Protein AF-A0A3B4FF07-F1 (afdb_monomer_lite)

Secondary structure (DSSP, 8-state):
----PPPHHHHHHHHHHHHHTGGGGGGTS----HHHHHHHHHHHHHHHHHHHHHHHS-HHHHHHHHHHHHHHHHHHHGGG-

Radius of gyration: 16.81 Å; chains: 1; bounding box: 34×34×44 Å

Sequence (81 aa):
MVYAHPPAGTVMVGLENAVKNMDNIKQTYLRVDPDNFRVLSEIVAFCVASKFGPQVFAPDVQMTWQTFLAVVVSALGKQYH

Foldseek 3Di:
DDPPDDPVVVVVVVVVVCVVPVVPNPPPDDPPPLVVLVVVLVVVLVVVCVVPDCVRCPPVVSVVSVVVSVVVSVVVNVVSD

Organism: NCBI:txid303518

Structure (mmCIF, N/CA/C/O backbone):
data_AF-A0A3B4FF07-F1
#
_entry.id   AF-A0A3B4FF07-F1
#
loop_
_atom_site.group_PDB
_atom_site.id
_atom_site.type_symbol
_atom_site.label_atom_id
_atom_site.label_alt_id
_atom_site.label_comp_id
_atom_site.label_asym_id
_atom_site.label_entity_id
_atom_site.label_seq_id
_atom_site.pdbx_PDB_ins_code
_atom_site.Cartn_x
_atom_site.Cartn_y
_atom_site.Cartn_z
_atom_site.occupancy
_atom_site.B_iso_or_equiv
_atom_site.auth_seq_id
_atom_site.aut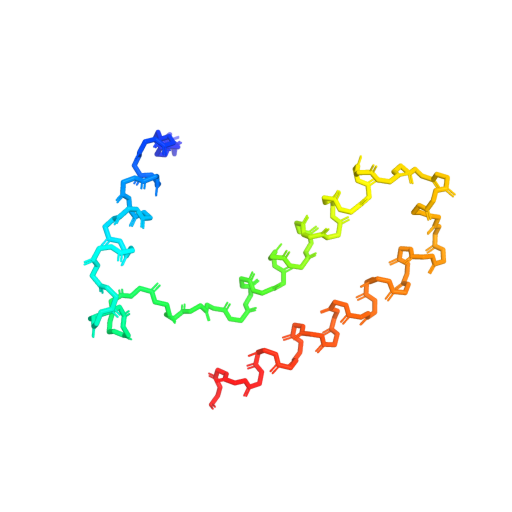h_comp_id
_atom_site.auth_asym_id
_atom_site.auth_atom_id
_atom_site.pdbx_PDB_model_num
ATOM 1 N N . MET A 1 1 ? 23.376 23.887 -2.579 1.00 39.78 1 MET A N 1
ATOM 2 C CA . MET A 1 1 ? 22.557 22.710 -2.936 1.00 39.78 1 MET A CA 1
ATOM 3 C C . MET A 1 1 ? 21.158 22.923 -2.385 1.00 39.78 1 MET A C 1
ATOM 5 O O . MET A 1 1 ? 20.968 22.784 -1.188 1.00 39.78 1 MET A O 1
ATOM 9 N N . VAL A 1 2 ? 20.211 23.329 -3.229 1.00 39.75 2 VAL A N 1
ATOM 10 C CA . VAL A 1 2 ? 18.779 23.349 -2.898 1.00 39.75 2 VAL A CA 1
ATOM 11 C C . VAL A 1 2 ? 18.128 22.429 -3.920 1.00 39.75 2 VAL A C 1
ATOM 13 O O . VAL A 1 2 ? 18.165 22.727 -5.112 1.00 39.75 2 VAL A O 1
ATOM 16 N N . TYR A 1 3 ? 17.614 21.281 -3.480 1.00 41.69 3 TYR A N 1
ATOM 17 C CA . TYR A 1 3 ? 16.755 20.451 -4.318 1.00 41.69 3 TYR A CA 1
ATOM 18 C C . TYR A 1 3 ? 15.448 21.223 -4.511 1.00 41.69 3 TYR A C 1
ATOM 20 O O . TYR A 1 3 ? 14.630 21.313 -3.598 1.00 41.69 3 TYR A O 1
ATOM 28 N N . ALA A 1 4 ? 15.286 21.854 -5.673 1.00 47.69 4 ALA A N 1
ATOM 29 C CA . ALA A 1 4 ? 14.025 22.461 -6.058 1.00 47.69 4 ALA A CA 1
ATOM 30 C C . ALA A 1 4 ? 13.002 21.334 -6.257 1.00 47.69 4 ALA A C 1
ATOM 32 O O . ALA A 1 4 ? 13.112 20.551 -7.200 1.00 47.69 4 ALA A O 1
ATOM 33 N N . HIS A 1 5 ? 12.026 21.232 -5.352 1.00 52.44 5 HIS A N 1
ATOM 34 C CA . HIS A 1 5 ? 10.831 20.426 -5.579 1.00 52.44 5 HIS A CA 1
ATOM 35 C C . HIS A 1 5 ? 10.176 20.928 -6.876 1.00 52.44 5 HIS A C 1
ATOM 37 O O . HIS A 1 5 ? 9.850 22.118 -6.950 1.00 52.44 5 HIS A O 1
ATOM 43 N N . PRO A 1 6 ? 10.000 20.084 -7.909 1.00 51.34 6 PRO A N 1
ATOM 44 C CA . PRO A 1 6 ? 9.311 20.517 -9.112 1.00 51.34 6 PRO A CA 1
ATOM 45 C C . PRO A 1 6 ? 7.886 20.934 -8.716 1.00 51.34 6 PRO A C 1
ATOM 47 O O . PRO A 1 6 ? 7.222 20.194 -7.983 1.00 51.34 6 PRO A O 1
ATOM 50 N N . PRO A 1 7 ? 7.416 22.122 -9.136 1.00 53.59 7 PRO A N 1
ATOM 51 C CA . PRO A 1 7 ? 6.076 22.582 -8.800 1.00 53.59 7 PRO A CA 1
ATOM 52 C C . PRO A 1 7 ? 5.068 21.533 -9.269 1.00 53.59 7 PRO A C 1
ATOM 54 O O . PRO A 1 7 ? 5.234 20.957 -10.342 1.00 53.59 7 PRO A O 1
ATOM 57 N N . ALA A 1 8 ? 4.028 21.273 -8.473 1.00 54.94 8 ALA A N 1
ATOM 58 C CA . ALA A 1 8 ? 3.032 20.228 -8.741 1.00 54.94 8 ALA A CA 1
ATOM 59 C C . ALA A 1 8 ? 2.462 20.274 -10.178 1.00 54.94 8 ALA A C 1
ATOM 61 O O . ALA A 1 8 ? 2.107 19.239 -10.738 1.00 54.94 8 ALA A O 1
ATOM 62 N N . GLY A 1 9 ? 2.466 21.455 -10.810 1.00 50.38 9 GLY A N 1
ATOM 63 C CA . GLY A 1 9 ? 2.131 21.636 -12.223 1.00 50.38 9 GLY A CA 1
ATOM 64 C C . GLY A 1 9 ? 3.010 20.837 -13.194 1.00 50.38 9 GLY A C 1
ATOM 65 O O . GLY A 1 9 ? 2.486 20.275 -14.144 1.00 50.38 9 GLY A O 1
ATOM 66 N N . THR A 1 10 ? 4.313 20.696 -12.946 1.00 57.88 10 THR A N 1
ATOM 67 C CA . THR A 1 10 ? 5.220 19.915 -13.807 1.00 57.88 10 THR A CA 1
ATOM 68 C C . THR A 1 10 ? 4.885 18.423 -13.774 1.00 57.88 10 THR A C 1
ATOM 70 O O . THR A 1 10 ? 4.945 17.752 -14.803 1.00 57.88 10 THR A O 1
ATOM 73 N N . VAL A 1 11 ? 4.477 17.907 -12.609 1.00 56.56 11 VAL A N 1
ATOM 74 C CA . VAL A 1 11 ? 4.053 16.506 -12.447 1.00 56.56 11 VAL A CA 1
ATOM 75 C C . VAL A 1 11 ? 2.716 16.266 -13.153 1.00 56.56 11 VAL A C 1
ATOM 77 O O . VAL A 1 11 ? 2.570 15.284 -13.877 1.00 56.56 11 VAL A O 1
ATOM 80 N N . MET A 1 12 ? 1.766 17.194 -13.007 1.00 62.72 12 MET A N 1
ATOM 81 C CA . MET A 1 12 ? 0.448 17.102 -13.644 1.00 62.72 12 MET A CA 1
ATOM 82 C C . MET A 1 12 ? 0.538 17.183 -15.175 1.00 62.72 12 MET A C 1
ATOM 84 O O . MET A 1 12 ? -0.100 16.398 -15.869 1.00 62.72 12 MET A O 1
ATOM 88 N N . VAL A 1 13 ? 1.383 18.076 -15.699 1.00 69.75 13 VAL A N 1
ATOM 89 C CA . VAL A 1 13 ? 1.654 18.212 -17.141 1.00 69.75 13 VAL A CA 1
ATOM 90 C C . VAL A 1 13 ? 2.334 16.957 -17.693 1.00 69.75 13 VAL A C 1
ATOM 92 O O . VAL A 1 13 ? 2.004 16.504 -18.788 1.00 69.75 13 VAL A O 1
ATOM 95 N N . GLY A 1 14 ? 3.245 16.349 -16.926 1.00 60.12 14 GLY A N 1
ATOM 96 C CA . GLY A 1 14 ? 3.830 15.053 -17.275 1.00 60.12 14 GLY A CA 1
ATOM 97 C C . GLY A 1 14 ? 2.774 13.950 -17.393 1.00 60.12 14 GLY A C 1
ATOM 98 O O . GLY A 1 14 ? 2.778 13.192 -18.363 1.00 60.12 14 GLY A O 1
ATOM 99 N N . LEU A 1 15 ? 1.829 13.904 -16.448 1.00 57.94 15 LEU A N 1
ATOM 100 C CA . LEU A 1 15 ? 0.738 12.928 -16.436 1.00 57.94 15 LEU A CA 1
ATOM 101 C C . LEU A 1 15 ? -0.249 13.147 -17.595 1.00 57.94 15 LEU A C 1
ATOM 103 O O . LEU A 1 15 ? -0.656 12.196 -18.258 1.00 57.94 15 LEU A O 1
ATOM 107 N N . GLU A 1 16 ? -0.591 14.400 -17.888 1.00 66.25 16 GLU A N 1
ATOM 108 C CA . GLU A 1 16 ? -1.468 14.773 -18.999 1.00 66.25 16 GLU A CA 1
ATOM 109 C C . GLU A 1 16 ? -0.861 14.393 -20.360 1.00 66.25 16 GLU A C 1
ATOM 111 O O . GLU A 1 16 ? -1.545 13.840 -21.224 1.00 66.25 16 GLU A O 1
ATOM 116 N N . ASN A 1 17 ? 0.440 14.624 -20.538 1.00 61.12 17 ASN A N 1
ATOM 117 C CA . ASN A 1 17 ? 1.156 14.266 -21.762 1.00 61.12 17 ASN A CA 1
ATOM 118 C C . ASN A 1 17 ? 1.288 12.750 -21.947 1.00 61.12 17 ASN A C 1
ATOM 120 O O . ASN A 1 17 ? 1.260 12.275 -23.084 1.00 61.12 17 ASN A O 1
ATOM 124 N N . ALA A 1 18 ? 1.391 11.995 -20.852 1.00 58.00 18 ALA A N 1
ATOM 125 C CA . ALA A 1 18 ? 1.370 10.539 -20.877 1.00 58.00 18 ALA A CA 1
ATOM 126 C C . ALA A 1 18 ? -0.003 10.025 -21.352 1.00 58.00 18 ALA A C 1
ATOM 128 O O . ALA A 1 18 ? -0.086 9.268 -22.317 1.00 58.00 18 ALA A O 1
ATOM 129 N N . VAL A 1 19 ? -1.096 10.516 -20.762 1.00 61.25 19 VAL A N 1
ATOM 130 C CA . VAL A 1 19 ? -2.462 10.128 -21.160 1.00 61.25 19 VAL A CA 1
ATOM 131 C C . VAL A 1 19 ? -2.736 10.439 -22.638 1.00 61.25 19 VAL A C 1
ATOM 133 O O . VAL A 1 19 ? -3.354 9.637 -23.331 1.00 61.25 19 VAL A O 1
ATOM 136 N N . LYS A 1 20 ? -2.232 11.566 -23.155 1.00 64.06 20 LYS A N 1
ATOM 137 C CA . LYS A 1 20 ? -2.411 11.965 -24.562 1.00 64.06 20 LYS A CA 1
ATOM 138 C C . LYS A 1 20 ? -1.592 11.147 -25.570 1.00 64.06 20 LYS A C 1
ATOM 140 O O . LYS A 1 20 ? -1.915 11.184 -26.751 1.00 64.06 20 LYS A O 1
ATOM 145 N N . ASN A 1 21 ? -0.565 10.414 -25.134 1.00 57.25 21 ASN A N 1
ATOM 146 C CA . ASN A 1 21 ? 0.344 9.652 -26.004 1.00 57.25 21 ASN A CA 1
ATOM 147 C C . ASN A 1 21 ? 0.373 8.153 -25.640 1.00 57.25 21 ASN A C 1
ATOM 149 O O . ASN A 1 21 ? 1.436 7.528 -25.602 1.00 57.25 21 ASN A O 1
ATOM 153 N N . MET A 1 22 ? -0.802 7.574 -25.369 1.00 53.06 22 MET A N 1
ATOM 154 C CA . MET A 1 22 ? -0.973 6.180 -24.923 1.00 53.06 22 MET A CA 1
ATOM 155 C C . MET A 1 22 ? -0.352 5.129 -25.855 1.00 53.06 22 MET A C 1
ATOM 157 O O . MET A 1 22 ? 0.158 4.119 -25.369 1.00 53.06 22 MET A O 1
ATOM 161 N N . ASP A 1 23 ? -0.316 5.380 -27.164 1.00 53.44 23 ASP A N 1
ATOM 162 C CA . ASP A 1 23 ? 0.185 4.409 -28.146 1.00 53.44 23 ASP A CA 1
ATOM 163 C C . ASP A 1 23 ? 1.721 4.300 -28.167 1.00 53.44 23 ASP A C 1
ATOM 165 O O . ASP A 1 23 ? 2.265 3.313 -28.661 1.00 53.44 23 ASP A O 1
ATOM 169 N N . ASN A 1 24 ? 2.431 5.274 -27.577 1.00 50.62 24 ASN A N 1
ATOM 170 C CA . ASN A 1 24 ? 3.898 5.353 -27.589 1.00 50.62 24 ASN A CA 1
ATOM 171 C C . ASN A 1 24 ? 4.542 5.296 -26.185 1.00 50.62 24 ASN A C 1
ATOM 173 O O . ASN A 1 24 ? 5.760 5.387 -26.043 1.00 50.62 24 ASN A O 1
ATOM 177 N N . ILE A 1 25 ? 3.748 5.095 -25.123 1.00 48.66 25 ILE A N 1
ATOM 178 C CA . ILE A 1 25 ? 4.223 5.083 -23.722 1.00 48.66 25 ILE A CA 1
ATOM 179 C C . ILE A 1 25 ? 5.192 3.938 -23.403 1.00 48.66 25 ILE A C 1
ATOM 181 O O . ILE A 1 25 ? 6.003 4.055 -22.480 1.00 48.66 25 ILE A O 1
ATOM 185 N N . LYS A 1 26 ? 5.134 2.828 -24.150 1.00 48.50 26 LYS A N 1
ATOM 186 C CA . LYS A 1 26 ? 5.925 1.623 -23.852 1.00 48.50 26 LYS A CA 1
ATOM 187 C C . LYS A 1 26 ? 7.433 1.861 -23.905 1.00 48.50 26 LYS A C 1
ATOM 189 O O . LYS A 1 26 ? 8.170 1.147 -23.232 1.00 48.50 26 LYS A O 1
ATOM 194 N N . GLN A 1 27 ? 7.891 2.847 -24.678 1.00 50.09 27 GLN A N 1
ATOM 195 C CA . GLN A 1 27 ? 9.318 3.081 -24.880 1.00 50.09 27 GLN A CA 1
ATOM 196 C C . GLN A 1 27 ? 9.899 4.214 -24.029 1.00 50.09 27 GLN A C 1
ATOM 198 O O . GLN A 1 27 ? 11.121 4.290 -23.921 1.00 50.09 27 GLN A O 1
ATOM 203 N N . THR A 1 28 ? 9.078 5.074 -23.410 1.00 48.59 28 THR A N 1
ATOM 204 C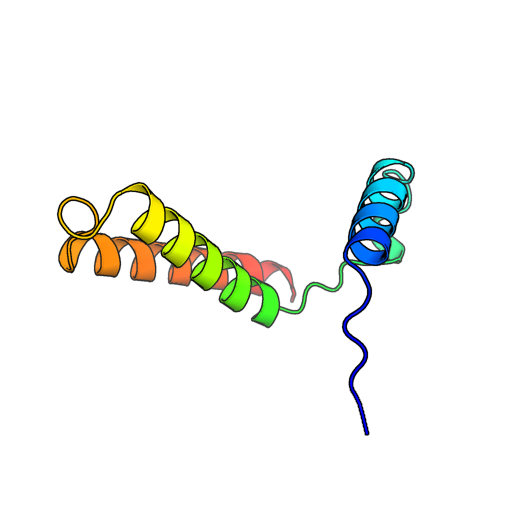 CA . THR A 1 28 ? 9.605 6.341 -22.874 1.00 48.59 28 THR A CA 1
ATOM 205 C C . THR A 1 28 ? 9.644 6.453 -21.348 1.00 48.59 28 THR A C 1
ATOM 207 O O . THR A 1 28 ? 10.554 7.122 -20.875 1.00 48.59 28 THR A O 1
ATOM 210 N N . TYR A 1 29 ? 8.783 5.808 -20.538 1.00 47.06 29 TYR A N 1
ATOM 211 C CA . TYR A 1 29 ? 8.732 6.211 -19.109 1.00 47.06 29 TYR A CA 1
ATOM 212 C C . TYR A 1 29 ? 8.457 5.182 -18.006 1.00 47.06 29 TYR A C 1
ATOM 214 O O . TYR A 1 29 ? 8.297 5.604 -16.866 1.00 47.06 29 TYR A O 1
ATOM 222 N N . LEU A 1 30 ? 8.444 3.867 -18.236 1.00 49.81 30 LEU A N 1
ATOM 223 C CA . LEU A 1 30 ? 8.154 2.929 -17.132 1.00 49.81 30 LEU A CA 1
ATOM 224 C C . LEU A 1 30 ? 9.046 1.680 -17.136 1.00 49.81 30 LEU A C 1
ATOM 226 O O . LEU A 1 30 ? 8.571 0.548 -17.059 1.00 49.81 30 LEU A O 1
ATOM 230 N N . ARG A 1 31 ? 10.368 1.886 -17.079 1.00 53.50 31 ARG A N 1
ATOM 231 C CA . ARG A 1 31 ? 11.198 0.993 -16.252 1.00 53.50 31 ARG A CA 1
ATOM 232 C C . ARG A 1 31 ? 10.866 1.309 -14.791 1.00 53.50 31 ARG A C 1
ATOM 234 O O . ARG A 1 31 ? 11.609 2.031 -14.138 1.00 53.50 31 ARG A O 1
ATOM 241 N N . VAL A 1 32 ? 9.684 0.894 -14.327 1.00 55.00 32 VAL A N 1
ATOM 242 C CA . VAL A 1 32 ? 9.348 0.971 -12.901 1.00 55.00 32 VAL A CA 1
ATOM 243 C C . VAL A 1 32 ? 10.350 0.074 -12.208 1.00 55.00 32 VAL A C 1
ATOM 245 O O . VAL A 1 32 ? 10.352 -1.133 -12.425 1.00 55.00 32 VAL A O 1
ATOM 248 N N . ASP A 1 33 ? 11.252 0.683 -11.452 1.00 64.94 33 ASP A N 1
ATOM 249 C CA . ASP A 1 33 ? 12.138 -0.069 -10.584 1.00 64.94 33 ASP A CA 1
ATOM 250 C C . ASP A 1 33 ? 11.262 -0.909 -9.637 1.00 64.94 33 ASP A C 1
ATOM 252 O O . ASP A 1 33 ? 10.283 -0.368 -9.106 1.00 64.94 33 ASP A O 1
ATOM 256 N N . PRO A 1 34 ? 11.546 -2.205 -9.435 1.00 63.47 34 PRO A N 1
ATOM 257 C CA . PRO A 1 34 ? 10.855 -3.022 -8.444 1.00 63.47 34 PRO A CA 1
ATOM 258 C C . PRO A 1 34 ? 10.681 -2.334 -7.076 1.00 63.47 34 PRO A C 1
ATOM 260 O O . PRO A 1 34 ? 9.653 -2.528 -6.421 1.00 63.47 34 PRO A O 1
ATOM 263 N N . ASP A 1 35 ? 11.615 -1.461 -6.683 1.00 72.56 35 ASP A N 1
ATOM 264 C CA . ASP A 1 35 ? 11.540 -0.673 -5.449 1.00 72.56 35 ASP A CA 1
ATOM 265 C C . ASP A 1 35 ? 10.369 0.329 -5.418 1.00 72.56 35 ASP A C 1
ATOM 267 O O . ASP A 1 35 ? 9.804 0.605 -4.354 1.00 72.56 35 ASP A O 1
ATOM 271 N N . ASN A 1 36 ? 9.903 0.818 -6.570 1.00 77.44 36 ASN A N 1
ATOM 272 C CA . ASN A 1 36 ? 8.743 1.711 -6.635 1.00 77.44 36 ASN A CA 1
ATOM 273 C C . ASN A 1 36 ? 7.442 0.999 -6.232 1.00 77.44 36 ASN A C 1
ATOM 275 O O . ASN A 1 36 ? 6.536 1.645 -5.703 1.00 77.44 36 ASN A O 1
ATOM 279 N N . PHE A 1 37 ? 7.332 -0.322 -6.432 1.00 79.88 37 PHE A N 1
ATOM 280 C CA . PHE A 1 37 ? 6.162 -1.082 -5.974 1.00 79.88 37 PHE A CA 1
ATOM 281 C C . PHE A 1 37 ? 6.105 -1.162 -4.454 1.00 79.88 37 PHE A C 1
ATOM 283 O O . PHE A 1 37 ? 5.018 -1.096 -3.876 1.00 79.88 37 PHE A O 1
ATOM 290 N N . ARG A 1 38 ? 7.266 -1.238 -3.799 1.00 83.38 38 ARG A N 1
ATOM 291 C CA . ARG A 1 38 ? 7.345 -1.188 -2.341 1.00 83.38 38 ARG A CA 1
ATOM 292 C C . ARG A 1 38 ? 6.856 0.162 -1.820 1.00 83.38 38 ARG A C 1
ATOM 294 O O . ARG A 1 38 ? 5.963 0.187 -0.976 1.00 83.38 38 ARG A O 1
ATOM 301 N N . VAL A 1 39 ? 7.352 1.267 -2.376 1.00 85.88 39 VAL A N 1
ATOM 302 C CA . VAL A 1 39 ? 6.910 2.622 -1.992 1.00 85.88 39 VAL A CA 1
ATOM 303 C C . VAL A 1 39 ? 5.409 2.806 -2.236 1.00 85.88 39 VAL A C 1
ATOM 305 O O . VAL A 1 39 ? 4.690 3.306 -1.371 1.00 85.88 39 VAL A O 1
ATOM 308 N N . LEU A 1 40 ? 4.903 2.344 -3.383 1.00 85.94 40 LEU A N 1
ATOM 309 C CA . LEU A 1 40 ? 3.474 2.389 -3.691 1.00 85.94 40 LEU A CA 1
ATOM 310 C C . LEU A 1 40 ? 2.645 1.613 -2.657 1.00 85.94 40 LEU A C 1
ATOM 312 O O . LEU A 1 40 ? 1.598 2.094 -2.225 1.00 85.94 40 LEU A O 1
ATOM 316 N N . SER A 1 41 ? 3.116 0.439 -2.234 1.00 87.06 41 SER A N 1
ATOM 317 C CA . SER A 1 41 ? 2.419 -0.382 -1.241 1.00 87.06 41 SER A CA 1
ATOM 318 C C . SER A 1 41 ? 2.304 0.307 0.123 1.00 87.06 41 SER A C 1
ATOM 320 O O . SER A 1 41 ? 1.241 0.278 0.746 1.00 87.06 41 SER A O 1
ATOM 322 N N . GLU A 1 42 ? 3.351 1.015 0.551 1.00 88.94 42 GLU A N 1
ATOM 323 C CA . GLU A 1 42 ? 3.359 1.768 1.808 1.00 88.94 42 GLU A CA 1
ATOM 324 C C . GLU A 1 42 ? 2.382 2.953 1.757 1.00 88.94 42 GLU A C 1
ATOM 326 O O . GLU A 1 42 ? 1.620 3.169 2.703 1.00 88.94 42 GLU A O 1
ATOM 331 N N . ILE A 1 43 ? 2.318 3.664 0.625 1.00 92.25 43 ILE A N 1
ATOM 332 C CA . ILE A 1 43 ? 1.352 4.754 0.412 1.00 92.25 43 ILE A CA 1
ATOM 333 C C . ILE A 1 43 ? -0.086 4.221 0.455 1.00 92.25 43 ILE A C 1
ATOM 335 O O . ILE A 1 43 ? -0.947 4.818 1.103 1.00 92.25 43 ILE A O 1
ATOM 339 N N . VAL A 1 44 ? -0.357 3.073 -0.174 1.00 87.69 44 VAL A N 1
ATOM 340 C CA . VAL A 1 44 ? -1.684 2.437 -0.134 1.00 87.69 44 VAL A CA 1
ATOM 341 C C . VAL A 1 44 ? -2.069 2.062 1.298 1.00 87.69 44 VAL A C 1
ATOM 343 O O . VAL A 1 44 ? -3.184 2.366 1.727 1.00 87.69 44 VAL A O 1
ATOM 346 N N . ALA A 1 45 ? -1.159 1.455 2.065 1.00 88.69 45 ALA A N 1
ATOM 347 C CA . ALA A 1 45 ? -1.407 1.128 3.469 1.00 88.69 45 ALA A CA 1
ATOM 348 C C . ALA A 1 45 ? -1.701 2.383 4.310 1.00 88.69 45 ALA A C 1
ATOM 350 O O . ALA A 1 45 ? -2.638 2.383 5.110 1.00 88.69 45 ALA A O 1
ATOM 351 N N . PHE A 1 46 ? -0.958 3.470 4.087 1.00 91.56 46 PHE A N 1
ATOM 352 C CA . PHE A 1 46 ? -1.179 4.752 4.756 1.00 91.56 46 PHE A CA 1
ATOM 353 C C . PHE A 1 46 ? -2.543 5.371 4.417 1.00 91.56 46 PHE A C 1
ATOM 355 O O . PHE A 1 46 ? -3.244 5.848 5.313 1.00 91.56 46 PHE A O 1
ATOM 362 N N . CYS A 1 47 ? -2.954 5.349 3.147 1.00 93.62 47 CYS A N 1
ATOM 363 C CA . CYS A 1 47 ? -4.256 5.867 2.727 1.00 93.62 47 CYS A CA 1
ATOM 364 C C . CYS A 1 47 ? -5.415 5.081 3.355 1.00 93.62 47 CYS A C 1
ATOM 366 O O . CYS A 1 47 ? -6.384 5.685 3.817 1.00 93.62 47 CYS A O 1
ATOM 368 N N . VAL A 1 48 ? -5.306 3.750 3.414 1.00 88.69 48 VAL A N 1
ATOM 369 C CA . VAL A 1 48 ? -6.302 2.885 4.066 1.00 88.69 48 VAL A CA 1
ATOM 370 C C . VAL A 1 48 ? -6.369 3.187 5.565 1.00 88.69 48 VAL A C 1
ATOM 372 O O . VAL A 1 48 ? -7.452 3.472 6.079 1.00 88.69 48 VAL A O 1
ATOM 375 N N . ALA A 1 49 ? -5.225 3.233 6.253 1.00 90.19 49 ALA A N 1
ATOM 376 C CA . ALA A 1 49 ? -5.168 3.567 7.677 1.00 90.19 49 ALA A CA 1
ATOM 377 C C . ALA A 1 49 ? -5.787 4.944 7.974 1.00 90.19 49 ALA A C 1
ATOM 379 O O . ALA A 1 49 ? -6.585 5.090 8.899 1.00 90.19 49 ALA A O 1
ATOM 380 N N . SER A 1 50 ? -5.474 5.942 7.144 1.00 91.69 50 SER A N 1
ATOM 381 C CA . SER A 1 50 ? -5.981 7.311 7.284 1.00 91.69 50 SER A CA 1
ATOM 382 C C . SER A 1 50 ? -7.486 7.416 7.022 1.00 91.69 50 SER A C 1
ATOM 384 O O . SER A 1 50 ? -8.161 8.239 7.635 1.00 91.69 50 SER A O 1
ATOM 386 N N . LYS A 1 51 ? -8.035 6.591 6.121 1.00 93.31 51 LYS A N 1
ATOM 387 C CA . LYS A 1 51 ? -9.463 6.604 5.781 1.00 93.31 51 LYS A CA 1
ATOM 388 C C . LYS A 1 51 ? -10.335 5.932 6.839 1.00 93.31 51 LYS A C 1
ATOM 390 O O . LYS A 1 51 ? -11.439 6.408 7.094 1.00 93.31 51 LYS A O 1
ATOM 395 N N . PHE A 1 52 ? -9.867 4.820 7.400 1.00 90.88 52 PHE A N 1
ATOM 396 C CA . PHE A 1 52 ? -10.655 3.980 8.307 1.00 90.88 52 PHE A CA 1
ATOM 397 C C . PHE A 1 52 ? -10.357 4.235 9.789 1.00 90.88 52 PHE A C 1
ATOM 399 O O . PHE A 1 52 ? -11.177 3.906 10.645 1.00 90.88 52 PHE A O 1
ATOM 406 N N . GLY A 1 53 ? -9.222 4.864 10.098 1.00 88.50 53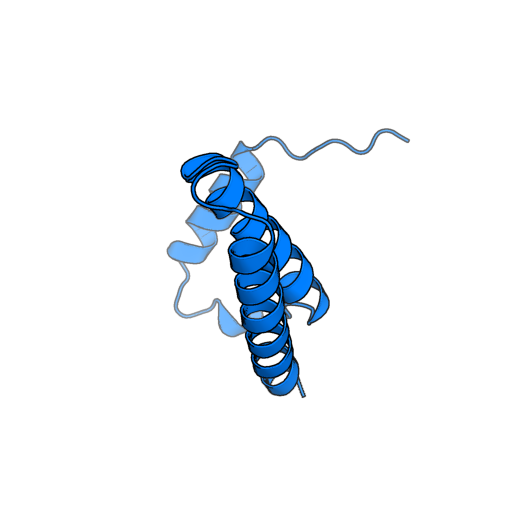 GLY A N 1
ATOM 407 C CA . GLY A 1 53 ? -8.812 5.155 11.465 1.00 88.50 53 GLY A CA 1
ATOM 408 C C . GLY A 1 53 ? -8.441 3.898 12.267 1.00 88.50 53 GLY A C 1
ATOM 409 O O . GLY A 1 53 ? -8.663 2.767 11.830 1.00 88.50 53 GLY A O 1
ATOM 410 N N . PRO A 1 54 ? -7.881 4.074 13.473 1.00 89.25 54 PRO A N 1
ATOM 411 C CA . PRO A 1 54 ? -7.274 2.984 14.243 1.00 89.25 54 PRO A CA 1
ATOM 412 C C . PRO A 1 54 ? -8.281 1.975 14.816 1.00 89.25 54 PRO A C 1
ATOM 414 O O . PRO A 1 54 ? -7.892 0.872 15.182 1.00 89.25 54 PRO A O 1
ATOM 417 N N . GLN A 1 55 ? -9.568 2.330 14.903 1.00 90.06 55 GLN A N 1
ATOM 418 C CA . GLN A 1 55 ? -10.608 1.416 15.394 1.00 90.06 55 GLN A CA 1
ATOM 419 C C . GLN A 1 55 ? -10.939 0.316 14.379 1.00 90.06 55 GLN A C 1
ATOM 421 O O . GLN A 1 55 ? -11.224 -0.812 14.766 1.00 90.06 55 GLN A O 1
ATOM 426 N N . VAL A 1 56 ? -10.909 0.649 13.085 1.00 88.50 56 VAL A N 1
ATOM 427 C CA . VAL A 1 56 ? -11.226 -0.280 11.991 1.00 88.50 56 VAL A CA 1
ATOM 428 C C . VAL A 1 56 ? -9.943 -0.866 11.404 1.00 88.50 56 VAL A C 1
ATOM 430 O O . VAL A 1 56 ? -9.873 -2.062 11.139 1.00 88.50 56 VAL A O 1
ATOM 433 N N . PHE A 1 57 ? -8.897 -0.051 11.256 1.00 89.56 57 PHE A N 1
ATOM 434 C CA . PHE A 1 57 ? -7.564 -0.503 10.868 1.00 89.56 57 PHE A CA 1
ATOM 435 C C . PHE A 1 57 ? -6.740 -0.880 12.108 1.00 89.56 57 PHE A C 1
ATOM 437 O O . PHE A 1 57 ? -5.695 -0.298 12.395 1.00 89.56 57 PHE A O 1
ATOM 444 N N . ALA A 1 58 ? -7.274 -1.832 12.875 1.00 93.38 58 ALA A N 1
ATOM 445 C CA . ALA A 1 58 ? -6.646 -2.375 14.074 1.00 93.38 58 ALA A CA 1
ATOM 446 C C . ALA A 1 58 ? -5.360 -3.163 13.729 1.00 93.38 58 ALA A C 1
ATOM 448 O O . ALA A 1 58 ? -5.185 -3.556 12.571 1.00 93.38 58 ALA A O 1
ATOM 449 N N . PRO A 1 59 ? -4.475 -3.451 14.704 1.00 93.31 59 PRO A N 1
ATOM 450 C CA . PRO A 1 59 ? -3.182 -4.099 14.451 1.00 93.31 59 PRO A CA 1
ATOM 451 C C . PRO A 1 59 ? -3.261 -5.391 13.624 1.00 93.31 59 PRO A C 1
ATOM 453 O O . PRO A 1 59 ? -2.453 -5.586 12.718 1.00 93.31 59 PRO A O 1
ATOM 456 N N . ASP A 1 60 ? -4.268 -6.231 13.864 1.00 93.44 60 ASP A N 1
ATOM 457 C CA . ASP A 1 60 ? -4.446 -7.498 13.142 1.00 93.44 60 ASP A CA 1
ATOM 458 C C . ASP A 1 60 ? -4.857 -7.276 11.674 1.00 93.44 60 ASP A C 1
ATOM 460 O O . ASP A 1 60 ? -4.391 -7.966 10.759 1.00 93.44 60 ASP A O 1
ATOM 464 N N . VAL A 1 61 ? -5.685 -6.255 11.425 1.00 92.88 61 VAL A N 1
ATOM 465 C CA . VAL A 1 61 ? -6.092 -5.832 10.075 1.00 92.88 61 VAL A CA 1
ATOM 466 C C . VAL A 1 61 ? -4.904 -5.213 9.346 1.00 92.88 61 VAL A C 1
ATOM 468 O O . VAL A 1 61 ? -4.653 -5.546 8.188 1.00 92.88 61 VAL A O 1
ATOM 471 N N . GLN A 1 62 ? -4.128 -4.371 10.032 1.00 90.94 62 GLN A N 1
ATOM 472 C CA . GLN A 1 62 ? -2.904 -3.792 9.490 1.00 90.94 62 GLN A CA 1
ATOM 473 C C . GLN A 1 62 ? -1.900 -4.881 9.114 1.00 90.94 62 GLN A C 1
ATOM 475 O O . GLN A 1 62 ? -1.363 -4.846 8.010 1.00 90.94 62 GLN A O 1
ATOM 480 N N . MET A 1 63 ? -1.670 -5.863 9.987 1.00 93.00 63 MET A N 1
ATOM 481 C CA . MET A 1 63 ? -0.761 -6.977 9.718 1.00 93.00 63 MET A CA 1
ATOM 482 C C . MET A 1 63 ? -1.204 -7.771 8.488 1.00 93.00 63 MET A C 1
ATOM 484 O O . MET A 1 63 ? -0.401 -8.001 7.586 1.00 93.00 63 MET A O 1
ATOM 488 N N . THR A 1 64 ? -2.494 -8.102 8.402 1.00 93.62 64 THR A N 1
ATOM 489 C CA . THR A 1 64 ? -3.066 -8.794 7.239 1.00 93.62 64 THR A CA 1
ATOM 490 C C . THR A 1 64 ? -2.861 -7.987 5.954 1.00 93.62 64 THR A C 1
ATOM 492 O O . THR A 1 64 ? -2.473 -8.539 4.922 1.00 93.62 64 THR A O 1
ATOM 495 N N . TRP A 1 65 ? -3.060 -6.667 6.017 1.00 90.56 65 TRP A N 1
ATOM 496 C CA . TRP A 1 65 ? -2.860 -5.769 4.881 1.00 90.56 65 TRP A CA 1
ATOM 497 C C . TRP A 1 65 ? -1.394 -5.702 4.443 1.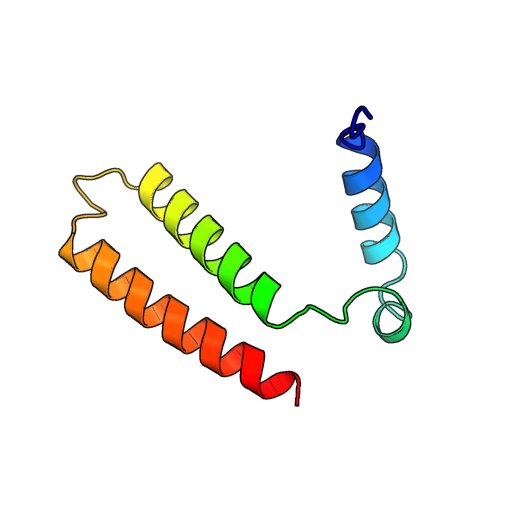00 90.56 65 TRP A C 1
ATOM 499 O O . TRP A 1 65 ? -1.104 -5.761 3.250 1.00 90.56 65 TRP A O 1
ATOM 509 N N . GLN A 1 66 ? -0.462 -5.650 5.396 1.00 91.00 66 GLN A N 1
ATOM 510 C CA . GLN A 1 66 ? 0.975 -5.663 5.119 1.00 91.00 66 GLN A CA 1
ATOM 511 C C . GLN A 1 66 ? 1.417 -6.984 4.478 1.00 91.00 66 GLN A C 1
ATOM 513 O O . GLN A 1 66 ? 2.155 -6.973 3.494 1.00 91.00 66 GLN A O 1
ATOM 518 N N . THR A 1 67 ? 0.922 -8.127 4.965 1.00 92.12 67 THR A N 1
ATOM 519 C CA . THR A 1 67 ? 1.207 -9.435 4.357 1.00 92.12 67 THR A CA 1
ATOM 520 C C . THR A 1 67 ? 0.659 -9.528 2.933 1.00 92.12 67 THR A C 1
ATOM 522 O O . THR A 1 67 ? 1.373 -9.963 2.031 1.00 92.12 67 THR A O 1
ATOM 525 N N . PHE A 1 68 ? -0.577 -9.080 2.703 1.00 92.00 68 PHE A N 1
ATOM 526 C CA . PHE A 1 68 ? -1.173 -9.040 1.367 1.00 92.00 68 PHE A CA 1
ATOM 527 C C . PHE A 1 68 ? -0.349 -8.179 0.400 1.00 92.00 68 PHE A C 1
ATOM 529 O O . PHE A 1 68 ? 0.019 -8.633 -0.685 1.00 92.00 68 PHE A O 1
ATOM 536 N N . LEU A 1 69 ? -0.004 -6.958 0.811 1.00 88.62 69 LEU A N 1
ATOM 537 C CA . LEU A 1 69 ? 0.773 -6.029 -0.003 1.00 88.62 69 LEU A CA 1
ATOM 538 C C . LEU A 1 69 ? 2.183 -6.555 -0.304 1.00 88.62 69 LEU A C 1
ATOM 540 O O . LEU A 1 69 ? 2.643 -6.420 -1.436 1.00 88.62 69 LEU A O 1
ATOM 544 N N . ALA A 1 70 ? 2.841 -7.228 0.644 1.00 86.94 70 ALA A N 1
ATOM 545 C CA . ALA A 1 70 ? 4.138 -7.864 0.411 1.00 86.94 70 ALA A CA 1
ATOM 546 C C . ALA A 1 70 ? 4.071 -8.952 -0.678 1.00 86.94 70 ALA A C 1
ATOM 548 O O . ALA A 1 70 ? 4.960 -9.039 -1.530 1.00 86.94 70 ALA A O 1
ATOM 549 N N . VAL A 1 71 ? 2.997 -9.751 -0.699 1.00 90.44 71 VAL A N 1
ATOM 550 C CA . VAL A 1 71 ? 2.766 -10.753 -1.753 1.00 90.44 71 VAL A CA 1
ATOM 551 C C . VAL A 1 71 ? 2.528 -10.080 -3.107 1.00 90.44 71 VAL A C 1
ATOM 553 O O . VAL A 1 71 ? 3.103 -10.513 -4.106 1.00 90.44 71 VAL A O 1
ATOM 556 N N . VAL A 1 72 ? 1.740 -9.000 -3.150 1.00 85.69 72 VAL A N 1
ATOM 557 C CA . VAL A 1 72 ? 1.491 -8.219 -4.376 1.00 85.69 72 VAL A CA 1
ATOM 558 C C . VAL A 1 72 ? 2.788 -7.621 -4.928 1.00 85.69 72 VAL A C 1
ATOM 560 O O . VAL A 1 72 ? 3.078 -7.790 -6.110 1.00 85.69 72 VAL A O 1
ATOM 563 N N . VAL A 1 73 ? 3.606 -6.987 -4.082 1.00 82.81 73 VAL A N 1
ATOM 564 C CA . VAL A 1 73 ? 4.912 -6.427 -4.474 1.00 82.81 73 VAL A CA 1
ATOM 565 C C . VAL A 1 73 ? 5.839 -7.524 -5.001 1.00 82.81 73 VAL A C 1
ATOM 567 O O . VAL A 1 73 ? 6.458 -7.351 -6.049 1.00 82.81 73 VAL A O 1
ATOM 570 N N . SER A 1 74 ? 5.887 -8.684 -4.337 1.00 81.25 74 SER A N 1
ATOM 571 C CA . SER A 1 74 ? 6.676 -9.831 -4.803 1.00 81.25 74 SER A CA 1
ATOM 572 C C . SER A 1 74 ? 6.209 -10.348 -6.170 1.00 81.25 74 SER A C 1
ATOM 574 O O . SER A 1 74 ? 7.036 -10.698 -7.011 1.00 81.25 74 SER A O 1
ATOM 576 N N . ALA A 1 75 ? 4.898 -10.385 -6.423 1.00 80.50 75 ALA A N 1
ATOM 577 C CA . ALA A 1 75 ? 4.344 -10.822 -7.703 1.00 80.50 75 ALA A CA 1
ATOM 578 C C . ALA A 1 75 ? 4.632 -9.828 -8.842 1.00 80.50 75 ALA A C 1
ATOM 580 O O . ALA A 1 75 ? 4.976 -10.254 -9.943 1.00 80.50 75 ALA A O 1
ATOM 581 N N . LEU A 1 76 ? 4.539 -8.523 -8.573 1.00 72.56 76 LEU A N 1
ATOM 582 C CA . LEU A 1 76 ? 4.827 -7.469 -9.551 1.00 72.56 76 LEU A CA 1
ATOM 583 C C . LEU A 1 76 ? 6.326 -7.379 -9.875 1.00 72.56 76 LEU A C 1
ATOM 585 O O . LEU A 1 76 ? 6.690 -7.270 -11.042 1.00 72.56 76 LEU A O 1
ATOM 589 N N . GLY A 1 77 ? 7.202 -7.522 -8.875 1.00 71.44 77 GLY A N 1
ATOM 590 C CA . GLY A 1 77 ? 8.655 -7.550 -9.081 1.00 71.44 77 GLY A CA 1
ATOM 591 C C . GLY A 1 77 ? 9.132 -8.737 -9.929 1.00 71.44 77 GLY A C 1
ATOM 592 O O . GLY A 1 77 ? 10.090 -8.607 -10.686 1.00 71.44 77 GLY A O 1
ATOM 593 N N . LYS A 1 78 ? 8.425 -9.876 -9.887 1.00 65.12 78 LYS A N 1
ATOM 594 C CA . LYS A 1 78 ? 8.721 -11.046 -10.737 1.00 65.12 78 LYS A CA 1
ATOM 595 C C . LYS A 1 78 ? 8.464 -10.814 -12.229 1.00 65.12 78 LYS A C 1
ATOM 597 O O . LYS A 1 78 ? 8.998 -11.566 -13.033 1.00 65.12 78 LYS A O 1
ATOM 602 N N . GLN 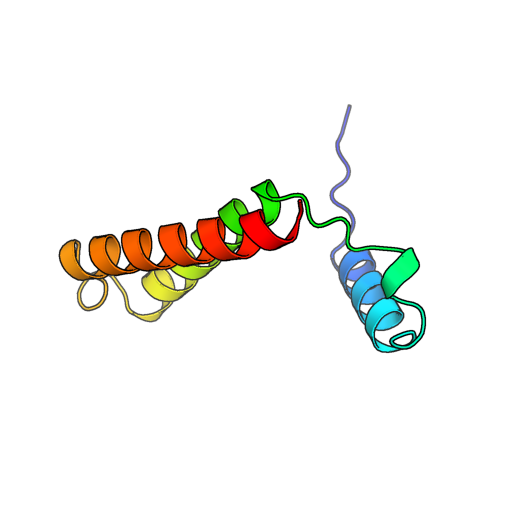A 1 79 ? 7.662 -9.814 -12.606 1.00 57.91 79 GLN A N 1
ATOM 603 C CA . GLN A 1 79 ? 7.393 -9.471 -14.012 1.00 57.91 79 GLN A CA 1
ATOM 604 C C . GLN A 1 79 ? 8.453 -8.539 -14.624 1.00 57.91 79 GLN A C 1
ATOM 606 O O . GLN A 1 79 ? 8.369 -8.219 -15.806 1.00 57.91 79 GLN A O 1
ATOM 611 N N . TYR A 1 80 ? 9.432 -8.099 -13.827 1.00 53.12 80 TYR A N 1
ATOM 612 C CA . TYR A 1 80 ? 10.531 -7.228 -14.254 1.00 53.12 80 TYR A CA 1
ATOM 613 C C . TYR A 1 80 ? 11.836 -7.984 -14.569 1.00 53.12 80 TYR A C 1
ATOM 615 O O . TYR A 1 80 ? 12.860 -7.343 -14.807 1.00 53.12 80 TYR A O 1
ATOM 623 N N . HIS A 1 81 ? 11.798 -9.322 -14.587 1.00 49.38 81 HIS A N 1
ATOM 624 C CA . HIS A 1 81 ? 12.891 -10.199 -15.028 1.00 49.38 81 HIS A CA 1
ATOM 625 C C . HIS A 1 81 ? 12.598 -10.800 -16.405 1.00 49.38 81 HIS A C 1
ATOM 627 O O . HIS A 1 81 ? 11.438 -11.214 -16.629 1.00 49.38 81 HIS A O 1
#

InterPro domains:
  IPR000971 Globin [PF00042] (9-76)
  IPR00097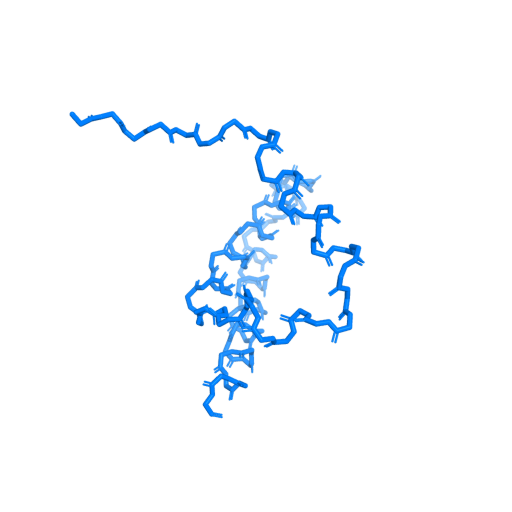1 Globin [PS01033] (1-81)
  IPR009050 Globin-like superfamily [SSF46458] (9-81)
  IPR012292 Globin/Protoglobin [G3DSA:1.10.490.10] (2-81)
  IPR050056 Hemoglobin and related oxygen transporters [PTHR11442] (10-81)

pLDDT: mean 72.21, std 17.72, range [39.75, 93.62]